Protein AF-A0A957ZJY7-F1 (afdb_monomer)

Structure (mmCIF, N/CA/C/O backbone):
data_AF-A0A957ZJY7-F1
#
_entry.id   AF-A0A957ZJY7-F1
#
loop_
_atom_site.group_PDB
_atom_site.id
_atom_site.type_symbol
_atom_site.label_atom_id
_atom_site.label_alt_id
_atom_site.label_comp_id
_atom_site.label_asym_id
_atom_site.label_entity_id
_atom_site.label_seq_id
_atom_site.pdbx_PDB_ins_code
_atom_site.Cartn_x
_atom_site.Cartn_y
_atom_site.Cartn_z
_atom_site.occupancy
_atom_site.B_iso_or_equiv
_atom_site.auth_seq_id
_atom_site.auth_comp_id
_atom_site.auth_asym_id
_atom_site.auth_atom_id
_atom_site.pdbx_PDB_model_num
ATOM 1 N N . MET A 1 1 ? 11.083 8.588 0.349 1.00 52.12 1 MET A N 1
ATOM 2 C CA . MET A 1 1 ? 10.700 7.673 -0.756 1.00 52.12 1 MET A CA 1
ATOM 3 C C . MET A 1 1 ? 10.928 8.266 -2.155 1.00 52.12 1 MET A C 1
ATOM 5 O O . MET A 1 1 ? 10.787 7.534 -3.123 1.00 52.12 1 MET A O 1
ATOM 9 N N . ASN A 1 2 ? 11.347 9.534 -2.296 1.00 58.94 2 ASN A N 1
ATOM 10 C CA . ASN A 1 2 ? 11.572 10.157 -3.613 1.00 58.94 2 ASN A CA 1
ATOM 11 C C . ASN A 1 2 ? 12.859 9.677 -4.305 1.00 58.94 2 ASN A C 1
ATOM 13 O O . ASN A 1 2 ? 12.901 9.597 -5.527 1.00 58.94 2 ASN A O 1
ATOM 17 N N . ASN A 1 3 ? 13.886 9.302 -3.538 1.00 65.25 3 ASN A N 1
ATOM 18 C CA . ASN A 1 3 ? 15.194 8.937 -4.094 1.00 65.25 3 ASN A CA 1
ATOM 19 C C . ASN A 1 3 ? 15.145 7.660 -4.946 1.00 65.25 3 ASN A C 1
ATOM 21 O O . ASN A 1 3 ? 15.866 7.563 -5.931 1.00 65.25 3 ASN A O 1
ATOM 25 N N . LEU A 1 4 ? 14.269 6.705 -4.608 1.00 64.94 4 LEU A N 1
ATOM 26 C CA . LEU A 1 4 ? 14.131 5.458 -5.366 1.00 64.94 4 LEU A CA 1
ATOM 27 C C . LEU A 1 4 ? 13.482 5.699 -6.736 1.00 64.94 4 LEU A C 1
ATOM 29 O O . LEU A 1 4 ? 13.902 5.116 -7.728 1.00 64.94 4 LEU A O 1
ATOM 33 N N . PHE A 1 5 ? 12.495 6.598 -6.797 1.00 71.81 5 PHE A N 1
ATOM 34 C CA . PHE A 1 5 ? 11.861 6.998 -8.053 1.00 71.81 5 PHE A CA 1
ATOM 35 C C . PHE A 1 5 ? 12.863 7.692 -8.983 1.00 71.81 5 PHE A C 1
ATOM 37 O O . PHE A 1 5 ? 12.951 7.348 -10.157 1.00 71.81 5 PHE A O 1
ATOM 44 N N . TRP A 1 6 ? 13.677 8.607 -8.445 1.00 74.19 6 TRP A N 1
ATOM 45 C CA . TRP A 1 6 ? 14.728 9.274 -9.215 1.00 74.19 6 TRP A CA 1
ATOM 46 C C . TRP A 1 6 ? 15.830 8.315 -9.666 1.00 74.19 6 TRP A C 1
ATOM 48 O O . TRP A 1 6 ? 16.264 8.402 -10.808 1.00 74.19 6 TRP A O 1
ATOM 58 N N . ALA A 1 7 ? 16.234 7.361 -8.823 1.00 71.12 7 ALA A N 1
ATOM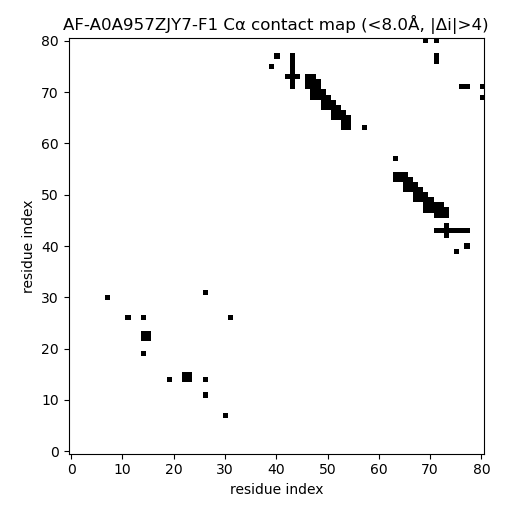 59 C CA . ALA A 1 7 ? 17.186 6.325 -9.212 1.00 71.12 7 ALA A CA 1
ATOM 60 C C . ALA A 1 7 ? 16.643 5.460 -10.360 1.00 71.12 7 ALA A C 1
ATOM 62 O O . ALA A 1 7 ? 17.362 5.221 -11.323 1.00 71.12 7 ALA A O 1
ATOM 63 N N . LEU A 1 8 ? 15.368 5.059 -10.307 1.00 67.94 8 LEU A N 1
ATOM 64 C CA . LEU A 1 8 ? 14.705 4.317 -11.385 1.00 67.94 8 LEU A CA 1
ATOM 65 C C . LEU A 1 8 ? 14.599 5.126 -12.680 1.00 67.94 8 LEU A C 1
ATOM 67 O O . LEU A 1 8 ? 14.826 4.586 -13.760 1.00 67.94 8 LEU A O 1
ATOM 71 N N . LEU A 1 9 ? 14.297 6.420 -12.573 1.00 74.62 9 LEU A N 1
ATOM 72 C CA . LEU A 1 9 ? 14.179 7.318 -13.718 1.00 74.62 9 LEU A CA 1
ATOM 73 C C . LEU A 1 9 ? 15.541 7.583 -14.376 1.00 74.62 9 LEU A C 1
ATOM 75 O O . LEU A 1 9 ? 15.641 7.560 -15.599 1.00 74.62 9 LEU A O 1
ATOM 79 N N . VAL A 1 10 ? 16.600 7.763 -13.583 1.00 76.62 10 VAL A N 1
ATOM 80 C CA . VAL A 1 10 ? 17.979 7.892 -14.081 1.00 76.62 10 VAL A CA 1
ATOM 81 C C . VAL A 1 10 ? 18.454 6.581 -14.704 1.00 76.62 10 VAL A C 1
ATOM 83 O O . VAL A 1 10 ? 19.018 6.606 -15.796 1.00 76.62 10 VAL A O 1
ATOM 86 N N . LEU A 1 11 ? 18.173 5.437 -14.067 1.00 66.69 11 LEU A N 1
ATOM 87 C CA . LEU A 1 11 ? 18.509 4.126 -14.621 1.00 66.69 11 LEU A CA 1
ATOM 88 C C . LEU A 1 11 ? 17.810 3.914 -15.966 1.00 66.69 11 LEU A C 1
ATOM 90 O O . LEU A 1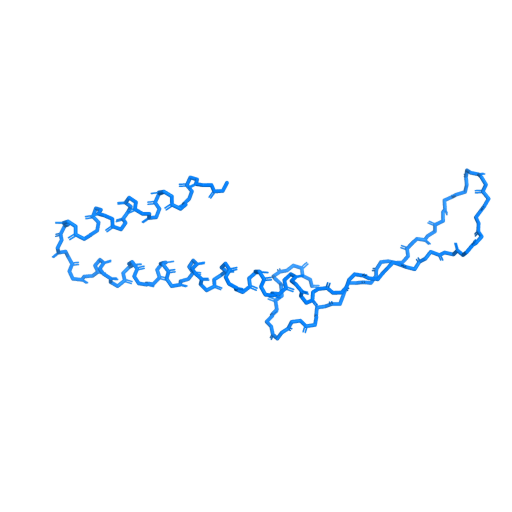 11 ? 18.468 3.458 -16.890 1.00 66.69 11 LEU A O 1
ATOM 94 N N . PHE A 1 12 ? 16.533 4.312 -16.093 1.00 68.62 12 PHE A N 1
ATOM 95 C CA . PHE A 1 12 ? 15.763 4.292 -17.343 1.00 68.62 12 PHE A CA 1
ATOM 96 C C . PHE A 1 12 ? 16.337 5.221 -18.424 1.00 68.62 12 PHE A C 1
ATOM 98 O O . PHE A 1 12 ? 16.384 4.852 -19.598 1.00 68.62 12 PHE A O 1
ATOM 105 N N . LEU A 1 13 ? 16.805 6.411 -18.047 1.00 70.62 13 LEU A N 1
ATOM 106 C CA . LEU A 1 13 ? 17.378 7.359 -19.001 1.00 70.62 13 LEU A CA 1
ATOM 107 C C . LEU A 1 13 ? 18.711 6.851 -19.568 1.00 70.62 13 LEU A C 1
ATOM 109 O O . LEU A 1 13 ? 18.908 6.852 -20.782 1.00 70.62 13 LEU A O 1
ATOM 113 N N . ILE A 1 14 ? 19.601 6.370 -18.690 1.00 67.19 14 ILE A N 1
ATOM 114 C CA . ILE A 1 14 ? 20.878 5.739 -19.067 1.00 67.19 14 ILE A CA 1
ATOM 115 C C . ILE A 1 14 ? 20.597 4.541 -19.970 1.00 67.19 14 ILE A C 1
ATOM 117 O O . ILE A 1 14 ? 21.220 4.359 -21.013 1.00 67.19 14 ILE A O 1
ATOM 121 N N . ALA A 1 15 ? 19.592 3.769 -19.586 1.00 59.22 15 ALA A N 1
ATOM 122 C CA . ALA A 1 15 ? 19.126 2.612 -20.296 1.00 59.22 15 ALA A CA 1
ATOM 123 C C . ALA A 1 15 ? 18.709 2.901 -21.754 1.00 59.22 15 ALA A C 1
ATOM 125 O O . ALA A 1 15 ? 19.182 2.255 -22.692 1.00 59.22 15 ALA A O 1
ATOM 126 N N . ALA A 1 16 ? 17.853 3.906 -21.946 1.00 62.22 16 ALA A N 1
ATOM 127 C CA . ALA A 1 16 ? 17.376 4.326 -23.261 1.00 62.22 16 ALA A CA 1
ATOM 128 C C . ALA A 1 16 ? 18.495 4.931 -24.132 1.00 62.22 16 ALA A C 1
ATOM 130 O O . ALA A 1 16 ? 18.500 4.740 -25.348 1.00 62.22 16 ALA A O 1
ATOM 131 N N . LEU A 1 17 ? 19.461 5.630 -23.523 1.00 62.09 17 LEU A N 1
ATOM 132 C CA . LEU A 1 17 ? 20.597 6.241 -24.224 1.00 62.09 17 LEU A CA 1
ATOM 133 C C . LEU A 1 17 ? 21.604 5.205 -24.747 1.00 62.09 17 LEU A C 1
ATOM 135 O O . LEU A 1 17 ? 22.185 5.406 -25.814 1.00 62.09 17 LEU A O 1
ATOM 139 N N . VAL A 1 18 ? 21.786 4.091 -24.030 1.00 67.44 18 VAL A N 1
ATOM 140 C CA . VAL A 1 18 ? 22.744 3.029 -24.387 1.00 67.44 18 VAL A CA 1
ATOM 141 C C . VAL A 1 18 ? 22.265 2.168 -25.569 1.00 67.44 18 VAL A C 1
ATOM 143 O O . VAL A 1 18 ? 23.080 1.475 -26.171 1.00 67.44 18 VAL A O 1
ATOM 146 N N . ARG A 1 19 ? 20.985 2.255 -25.981 1.00 61.47 19 ARG A N 1
ATOM 147 C CA . ARG A 1 19 ? 20.440 1.545 -27.162 1.00 61.47 19 ARG A CA 1
ATOM 148 C C . ARG A 1 19 ? 20.709 0.026 -27.144 1.00 61.47 19 ARG A C 1
ATOM 150 O O . ARG A 1 19 ? 20.884 -0.599 -28.182 1.00 61.47 19 ARG A O 1
ATOM 157 N N . MET A 1 20 ? 20.740 -0.568 -25.952 1.00 62.25 20 MET A N 1
ATOM 158 C CA . MET A 1 20 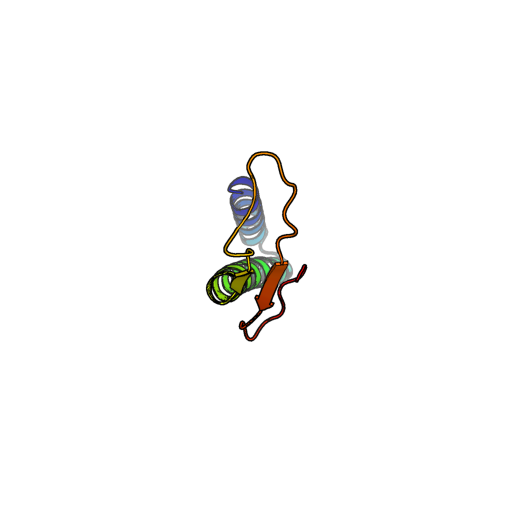? 20.740 -2.021 -25.780 1.00 62.25 20 MET A CA 1
ATOM 159 C C . MET A 1 20 ? 19.290 -2.502 -25.815 1.00 62.25 20 MET A C 1
ATOM 161 O O . MET A 1 20 ? 18.486 -2.083 -24.987 1.00 62.25 20 MET A O 1
ATOM 165 N N . ASP A 1 21 ? 18.936 -3.414 -26.712 1.00 66.88 21 ASP A N 1
ATOM 166 C CA . ASP A 1 21 ? 17.547 -3.883 -26.840 1.00 66.88 21 ASP A CA 1
ATOM 167 C C . ASP A 1 21 ? 17.032 -4.553 -25.549 1.00 66.88 21 ASP A C 1
ATOM 169 O O . ASP A 1 21 ? 15.866 -4.405 -25.180 1.00 66.88 21 ASP A O 1
ATOM 173 N N . TRP A 1 22 ? 17.930 -5.201 -24.790 1.00 68.06 22 TRP A N 1
ATOM 174 C CA . TRP A 1 22 ? 17.670 -5.751 -23.446 1.00 68.06 22 TRP A CA 1
ATOM 175 C C . TRP A 1 22 ? 17.092 -4.701 -22.504 1.00 68.06 22 TRP A C 1
ATOM 177 O O . TRP A 1 22 ? 16.246 -4.962 -21.651 1.00 68.06 22 TRP A O 1
ATOM 187 N N . VAL A 1 23 ? 17.611 -3.492 -22.596 1.00 68.62 23 VAL A N 1
ATOM 188 C CA . VAL A 1 23 ? 17.481 -2.510 -21.544 1.00 68.62 23 VAL A CA 1
ATOM 189 C C . VAL A 1 23 ? 16.060 -1.935 -21.481 1.00 68.62 23 VAL A C 1
ATOM 191 O O . VAL A 1 23 ? 15.565 -1.653 -20.389 1.00 68.62 23 VAL A O 1
ATOM 194 N N . TYR A 1 24 ? 15.341 -1.917 -22.604 1.00 68.62 24 TYR A N 1
ATOM 195 C CA . TYR A 1 24 ? 13.898 -1.677 -22.617 1.00 68.62 24 TYR A CA 1
ATOM 196 C C . TYR A 1 24 ? 13.121 -2.736 -21.818 1.00 68.62 24 TYR A C 1
ATOM 198 O O . TYR A 1 24 ? 12.225 -2.374 -21.058 1.00 68.62 24 TYR A O 1
ATOM 206 N N . TYR A 1 25 ? 13.486 -4.023 -21.902 1.00 73.69 25 TYR A N 1
ATOM 207 C CA . TYR A 1 25 ? 12.857 -5.074 -21.088 1.00 73.69 25 TYR A CA 1
ATOM 208 C C . TYR A 1 25 ? 13.076 -4.844 -19.595 1.00 73.69 25 TYR A C 1
ATOM 210 O O . TYR A 1 25 ? 12.134 -4.967 -18.815 1.00 73.69 25 TYR A O 1
ATOM 218 N N . LEU A 1 26 ? 14.296 -4.471 -19.194 1.00 72.12 26 LEU A N 1
ATOM 219 C CA . LEU A 1 26 ? 14.608 -4.184 -17.793 1.00 72.12 26 LEU A CA 1
ATOM 220 C C . LEU A 1 26 ? 13.741 -3.035 -17.264 1.00 72.12 26 LEU A C 1
ATOM 222 O O . LEU A 1 26 ? 13.201 -3.105 -16.165 1.00 72.12 26 LEU A O 1
ATOM 226 N N . VAL A 1 27 ? 13.563 -1.995 -18.070 1.00 74.25 27 VAL A N 1
ATOM 227 C CA . VAL A 1 27 ? 12.750 -0.832 -17.717 1.00 74.25 27 VAL A CA 1
ATOM 228 C C . VAL A 1 27 ? 11.280 -1.200 -17.614 1.00 74.25 27 VAL A C 1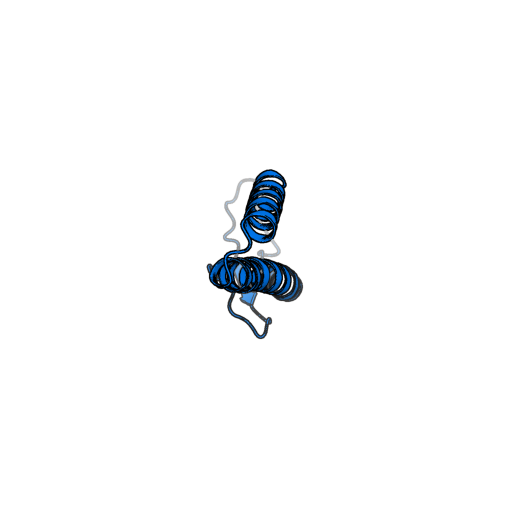
ATOM 230 O O . VAL A 1 27 ? 10.643 -0.835 -16.629 1.00 74.25 27 VAL A O 1
ATOM 233 N N . TYR A 1 28 ? 10.723 -1.896 -18.605 1.00 75.75 28 TYR A N 1
ATOM 234 C CA . TYR A 1 28 ? 9.319 -2.298 -18.562 1.00 75.75 28 TYR A CA 1
ATOM 235 C C . TYR A 1 28 ? 9.045 -3.231 -17.386 1.00 75.75 28 TYR A C 1
ATOM 237 O O . TYR A 1 28 ? 8.022 -3.081 -16.722 1.00 75.75 28 TYR A O 1
ATOM 245 N N . LEU A 1 29 ? 9.970 -4.143 -17.082 1.00 77.56 29 LEU A N 1
ATOM 246 C CA . LEU A 1 29 ? 9.852 -5.047 -15.947 1.00 77.56 29 LEU A CA 1
ATOM 247 C C . LEU A 1 29 ? 9.917 -4.281 -14.622 1.00 77.56 29 LEU A C 1
ATOM 249 O O . LEU A 1 29 ? 9.007 -4.387 -13.806 1.00 77.56 29 LEU A O 1
ATOM 253 N N . VAL A 1 30 ? 10.958 -3.477 -14.410 1.00 75.94 30 VAL A N 1
ATOM 254 C CA . VAL A 1 30 ? 11.154 -2.762 -13.143 1.00 75.94 30 VAL A CA 1
ATOM 255 C C . VAL A 1 30 ? 10.100 -1.669 -12.956 1.00 75.94 30 VAL A C 1
ATOM 257 O O . VAL A 1 30 ? 9.519 -1.550 -11.878 1.00 75.94 30 VAL A O 1
ATOM 260 N N . GLY A 1 31 ? 9.802 -0.902 -14.004 1.00 77.75 31 GLY A N 1
ATOM 261 C CA . GLY A 1 31 ? 8.740 0.099 -14.009 1.00 77.75 31 GLY A CA 1
ATOM 262 C C . GLY A 1 31 ? 7.364 -0.532 -13.813 1.00 77.75 31 GLY A C 1
ATOM 263 O O . GLY A 1 31 ? 6.583 -0.050 -12.996 1.00 77.75 31 GLY A O 1
ATOM 264 N N . GLY A 1 32 ? 7.091 -1.651 -14.485 1.00 79.38 32 GLY A N 1
ATOM 265 C CA . GLY A 1 32 ? 5.864 -2.425 -14.322 1.00 79.38 32 GLY A CA 1
ATOM 266 C C . GLY A 1 32 ? 5.695 -2.930 -12.894 1.00 79.38 32 GLY A C 1
ATOM 267 O O . GLY A 1 32 ? 4.664 -2.673 -12.283 1.00 79.38 32 GLY A O 1
ATOM 268 N N . VAL A 1 33 ? 6.725 -3.557 -12.318 1.00 81.44 33 VAL A N 1
ATOM 269 C CA . VAL A 1 33 ? 6.719 -4.007 -10.917 1.00 81.44 33 VAL A CA 1
ATOM 270 C C . VAL A 1 33 ? 6.542 -2.828 -9.962 1.00 81.44 33 VAL A C 1
ATOM 272 O O . VAL A 1 33 ? 5.783 -2.945 -9.003 1.00 81.44 33 VAL A O 1
ATOM 275 N N . TRP A 1 34 ? 7.180 -1.683 -10.215 1.00 80.69 34 TRP A N 1
ATOM 276 C CA . TRP A 1 34 ? 7.049 -0.495 -9.369 1.00 80.69 34 TRP A CA 1
ATOM 277 C C . TRP A 1 34 ? 5.633 0.090 -9.404 1.00 80.69 34 TRP A C 1
ATOM 279 O O . TRP A 1 34 ? 5.025 0.288 -8.350 1.00 80.69 34 TRP A O 1
ATOM 289 N N . VAL A 1 35 ? 5.078 0.309 -10.602 1.00 83.88 35 VAL A N 1
ATOM 290 C CA . VAL A 1 35 ? 3.706 0.808 -10.787 1.00 83.88 35 VAL A CA 1
ATOM 291 C C . VAL A 1 35 ? 2.703 -0.177 -10.198 1.00 83.88 35 VAL A C 1
ATOM 293 O O . VAL A 1 35 ? 1.819 0.228 -9.445 1.00 83.88 35 VAL A O 1
ATOM 296 N N . PHE A 1 36 ? 2.865 -1.468 -10.489 1.00 83.31 36 PHE A N 1
ATOM 297 C CA . PHE A 1 36 ? 1.987 -2.522 -9.999 1.00 83.31 36 PHE A CA 1
ATOM 298 C C . PHE A 1 36 ? 2.030 -2.623 -8.475 1.00 83.31 36 PHE A C 1
ATOM 300 O O . PHE A 1 36 ? 0.980 -2.627 -7.841 1.00 83.31 36 PHE A O 1
ATOM 307 N N . SER A 1 37 ? 3.221 -2.594 -7.871 1.00 80.50 37 SER A N 1
ATOM 308 C CA . SER A 1 37 ? 3.381 -2.600 -6.412 1.00 80.50 37 SER A CA 1
ATOM 309 C C . SER A 1 37 ? 2.763 -1.358 -5.773 1.00 80.50 37 SER A C 1
ATOM 311 O O . SER A 1 37 ? 2.075 -1.459 -4.760 1.00 80.50 37 SER A O 1
ATOM 313 N N . HIS A 1 38 ? 2.960 -0.173 -6.360 1.00 82.94 38 HIS A N 1
ATOM 314 C CA . HIS A 1 38 ? 2.404 1.062 -5.810 1.00 82.94 38 HIS A CA 1
ATOM 315 C C . HIS A 1 38 ? 0.874 1.098 -5.907 1.00 82.94 38 HIS A C 1
ATOM 317 O O . HIS A 1 38 ? 0.196 1.492 -4.955 1.00 82.9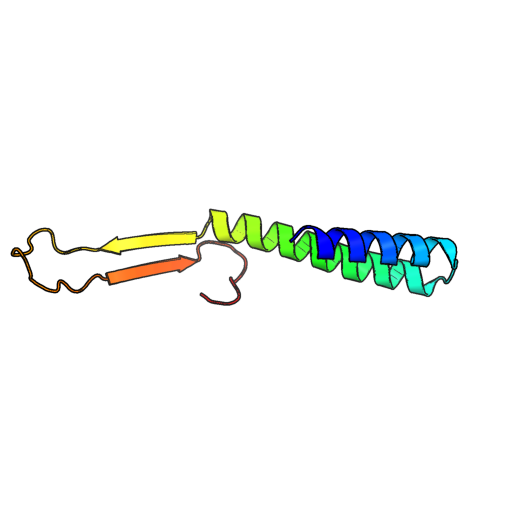4 38 HIS A O 1
ATOM 323 N N . TRP A 1 39 ? 0.328 0.661 -7.043 1.00 83.44 39 TRP A N 1
ATOM 324 C CA . TRP A 1 39 ? -1.111 0.567 -7.257 1.00 83.44 39 TRP A CA 1
ATOM 325 C C . TRP A 1 39 ? -1.754 -0.483 -6.346 1.00 83.44 39 TRP A C 1
ATOM 327 O O . TRP A 1 39 ? -2.763 -0.189 -5.702 1.00 83.44 39 TRP A O 1
ATOM 337 N N . TRP A 1 40 ? -1.126 -1.655 -6.218 1.00 82.44 40 TRP A N 1
ATOM 338 C CA . TRP A 1 40 ? -1.521 -2.707 -5.283 1.00 82.44 40 TRP A CA 1
ATOM 339 C C . TRP A 1 40 ? -1.576 -2.159 -3.862 1.00 82.44 40 TRP A C 1
ATOM 341 O O . TRP A 1 40 ? -2.630 -2.212 -3.239 1.00 82.44 40 TRP A O 1
ATOM 351 N N . ILE A 1 41 ? -0.481 -1.591 -3.348 1.00 82.75 41 ILE A N 1
ATOM 352 C CA . ILE A 1 41 ? -0.410 -1.108 -1.962 1.00 82.75 41 ILE A CA 1
ATOM 353 C C . ILE A 1 41 ? -1.472 -0.036 -1.705 1.00 82.75 41 ILE A C 1
ATOM 355 O O . ILE A 1 41 ? -2.191 -0.119 -0.710 1.00 82.75 41 ILE A O 1
ATOM 359 N N . ARG A 1 42 ? -1.628 0.941 -2.611 1.00 82.81 42 ARG A N 1
ATOM 360 C CA . ARG A 1 42 ? -2.662 1.980 -2.474 1.00 82.81 42 ARG A CA 1
ATOM 361 C C . ARG A 1 42 ? -4.065 1.389 -2.409 1.00 82.81 42 ARG A C 1
ATOM 363 O O . ARG A 1 42 ? -4.860 1.817 -1.575 1.00 82.81 42 ARG A O 1
ATOM 370 N N . ARG A 1 43 ? -4.378 0.429 -3.282 1.00 82.06 43 ARG A N 1
ATOM 371 C CA . ARG A 1 43 ? -5.706 -0.186 -3.321 1.00 82.06 43 ARG A CA 1
ATOM 372 C C . ARG A 1 43 ? -5.936 -1.070 -2.099 1.00 82.06 43 ARG A C 1
ATOM 374 O O . ARG A 1 43 ? -6.983 -0.955 -1.473 1.00 82.06 43 ARG A O 1
ATOM 381 N N . SER A 1 44 ? -4.959 -1.884 -1.714 1.00 82.50 44 SER A N 1
ATOM 382 C CA . SER A 1 44 ? -5.092 -2.789 -0.575 1.00 82.50 44 SER A CA 1
ATOM 383 C C . SER A 1 44 ? -5.194 -2.051 0.759 1.00 82.50 44 SER A C 1
ATOM 385 O O . SER A 1 44 ? -6.041 -2.406 1.573 1.00 82.50 44 SER A O 1
ATOM 387 N N . LEU A 1 45 ? -4.429 -0.972 0.966 1.00 80.94 45 LEU A N 1
ATOM 388 C CA . LEU A 1 45 ? -4.544 -0.142 2.173 1.00 80.94 45 LEU A CA 1
ATOM 389 C C . LEU A 1 45 ? -5.913 0.542 2.288 1.00 80.94 45 LEU A C 1
ATOM 391 O O . LEU A 1 45 ? -6.445 0.651 3.388 1.00 80.94 45 LEU A O 1
ATOM 395 N N . GLY A 1 46 ? -6.511 0.963 1.168 1.00 81.50 46 GLY A N 1
ATOM 396 C CA . GLY A 1 46 ? -7.849 1.563 1.164 1.00 81.50 46 GLY A CA 1
ATOM 397 C C . GLY A 1 46 ? -8.977 0.593 1.543 1.00 81.50 46 GLY A C 1
ATOM 398 O O . GLY A 1 46 ? -10.038 1.031 1.978 1.00 81.50 46 GLY A O 1
ATOM 399 N N . HIS A 1 47 ? -8.752 -0.717 1.409 1.00 81.94 47 HIS A N 1
ATOM 400 C CA . HIS A 1 47 ? -9.715 -1.767 1.764 1.00 81.94 47 HIS A CA 1
ATOM 401 C C . HIS A 1 47 ? -9.387 -2.469 3.091 1.00 81.94 47 HIS A C 1
ATOM 403 O O . HIS A 1 47 ? -10.029 -3.460 3.447 1.00 81.94 47 HIS A O 1
ATOM 409 N N . LEU A 1 48 ? -8.406 -1.961 3.834 1.00 84.62 48 LEU A N 1
ATOM 410 C CA . LEU A 1 48 ? -7.969 -2.536 5.096 1.00 84.62 48 LEU A CA 1
ATOM 411 C C . LEU A 1 48 ? -8.910 -2.071 6.210 1.00 84.62 48 LEU A C 1
ATOM 413 O O . LEU A 1 48 ? -9.004 -0.881 6.516 1.00 84.62 48 LEU A O 1
ATOM 417 N N . ARG A 1 49 ? -9.649 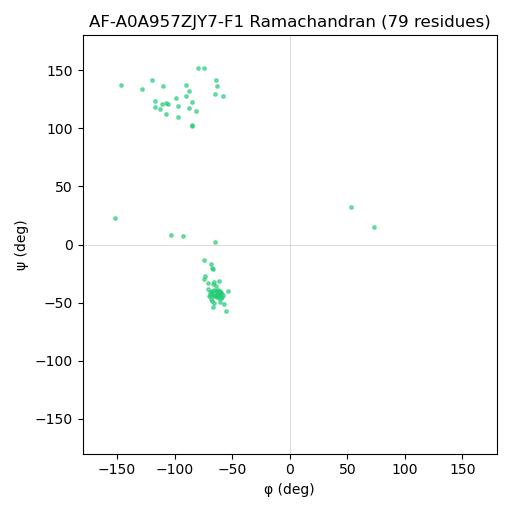-3.009 6.807 1.00 84.12 49 ARG A N 1
ATOM 418 C CA . ARG A 1 49 ? -10.587 -2.701 7.886 1.00 84.12 49 ARG A CA 1
ATOM 419 C C . ARG A 1 49 ? -9.924 -2.976 9.225 1.00 84.12 49 ARG A C 1
ATOM 421 O O . ARG A 1 49 ? -9.740 -4.124 9.615 1.00 84.12 49 ARG A O 1
ATOM 428 N N . VAL A 1 50 ? -9.623 -1.906 9.951 1.00 85.75 50 VAL A N 1
ATOM 429 C CA . VAL A 1 50 ? -9.146 -1.981 11.334 1.00 85.75 50 VAL A CA 1
ATOM 430 C C . VAL A 1 50 ? -10.330 -1.761 12.262 1.00 85.75 50 VAL A C 1
ATOM 432 O O . VAL A 1 50 ? -10.977 -0.717 12.217 1.00 85.75 50 VAL A O 1
ATOM 435 N N . THR A 1 51 ? -10.629 -2.752 13.096 1.00 86.38 51 THR A N 1
ATOM 436 C CA . THR A 1 51 ? -11.666 -2.646 14.125 1.00 86.38 51 THR A CA 1
ATOM 437 C C . THR A 1 51 ? -11.015 -2.786 15.489 1.00 86.38 51 THR A C 1
ATOM 439 O O . THR A 1 51 ? -10.342 -3.777 15.765 1.00 86.38 51 THR A O 1
ATOM 442 N N . ARG A 1 52 ? -11.220 -1.787 16.347 1.00 86.62 52 ARG A N 1
ATOM 443 C CA . ARG A 1 52 ? -10.749 -1.796 17.730 1.00 86.62 52 ARG A CA 1
ATOM 444 C C . ARG A 1 52 ? -11.945 -1.999 18.645 1.00 86.62 52 ARG A C 1
ATOM 446 O O . ARG A 1 52 ? -12.869 -1.193 18.627 1.00 86.62 52 ARG A O 1
ATOM 453 N N . THR A 1 53 ? -11.907 -3.055 19.443 1.00 86.06 53 THR A N 1
ATOM 454 C CA . THR A 1 53 ? -12.917 -3.324 20.467 1.00 86.06 53 THR A CA 1
ATOM 455 C C . THR A 1 53 ? -12.294 -3.015 21.821 1.00 86.06 53 THR A C 1
ATOM 457 O O . THR A 1 53 ? -11.249 -3.562 22.169 1.00 86.06 53 THR A O 1
ATOM 460 N N . ILE A 1 54 ? -12.901 -2.083 22.553 1.00 85.38 54 ILE A N 1
ATOM 461 C CA . ILE A 1 54 ? -12.486 -1.684 23.901 1.00 85.38 54 ILE A CA 1
ATOM 462 C C . ILE A 1 54 ? -13.665 -1.972 24.818 1.00 85.38 54 ILE A C 1
ATOM 464 O O . ILE A 1 54 ? -14.815 -1.763 24.422 1.00 85.38 54 ILE A O 1
ATOM 468 N N . GLN A 1 55 ? -13.394 -2.448 26.029 1.00 82.06 55 GLN A N 1
ATOM 469 C CA . GLN A 1 55 ? -14.451 -2.570 27.020 1.00 82.06 55 GLN A CA 1
ATOM 470 C C . GLN A 1 55 ? -15.015 -1.177 27.361 1.00 82.06 55 GLN A C 1
ATOM 472 O O . GLN A 1 55 ? -14.249 -0.224 27.504 1.00 82.06 55 GLN A O 1
ATOM 477 N N . PRO A 1 56 ? -16.346 -1.036 27.466 1.00 80.38 56 PRO A N 1
ATOM 478 C CA . PRO A 1 56 ? -16.994 0.262 27.663 1.00 80.38 56 PRO A CA 1
ATOM 479 C C . PRO A 1 56 ? -16.720 0.891 29.035 1.00 80.38 56 PRO A C 1
ATOM 481 O O . PRO A 1 56 ? -16.931 2.090 29.201 1.00 80.38 56 PRO A O 1
ATOM 484 N N . TYR A 1 57 ? -16.243 0.107 30.003 1.00 81.94 57 TYR A N 1
ATOM 485 C CA . TYR A 1 57 ? -15.962 0.557 31.360 1.00 81.94 57 TYR A CA 1
ATOM 486 C C . TYR A 1 57 ? -14.545 0.146 31.745 1.00 81.94 57 TYR A C 1
ATOM 488 O O . TYR A 1 57 ? -14.142 -0.990 31.506 1.00 81.94 57 TYR A O 1
ATOM 496 N N . ALA A 1 58 ? -13.806 1.089 32.319 1.00 83.25 58 ALA A N 1
ATOM 497 C CA . ALA A 1 58 ? -12.439 0.917 32.784 1.00 83.25 58 ALA A CA 1
ATOM 498 C C . ALA A 1 58 ? -12.237 1.793 34.018 1.00 83.25 58 ALA A C 1
ATOM 500 O O . ALA A 1 58 ? -12.681 2.947 34.023 1.00 83.25 58 ALA A O 1
ATOM 501 N N . PHE A 1 59 ? -11.575 1.274 35.049 1.00 84.19 59 PHE A N 1
ATOM 502 C CA . PHE A 1 59 ? -11.201 2.093 36.195 1.00 84.19 59 PHE A CA 1
ATOM 503 C C . PHE A 1 59 ? -9.953 2.927 35.891 1.00 84.19 59 PHE A C 1
ATOM 505 O O . PHE A 1 59 ? -9.091 2.563 35.087 1.00 84.19 59 PHE A O 1
ATOM 512 N N . THR A 1 60 ? -9.841 4.083 36.548 1.00 82.38 60 THR A N 1
ATOM 513 C CA . THR A 1 60 ? -8.647 4.926 36.447 1.00 82.38 60 THR A CA 1
ATOM 514 C C . THR A 1 60 ? -7.420 4.123 36.879 1.00 82.38 60 THR A C 1
ATOM 516 O O . THR A 1 60 ? -7.403 3.568 37.975 1.00 82.38 60 THR A O 1
ATOM 519 N N . ASN A 1 61 ? -6.383 4.110 36.033 1.00 87.25 61 ASN A N 1
ATOM 520 C CA . ASN A 1 61 ? -5.122 3.386 36.246 1.00 87.25 61 ASN A CA 1
ATOM 521 C C . ASN A 1 61 ? -5.196 1.850 36.077 1.00 87.25 61 ASN A C 1
ATOM 523 O O . ASN A 1 61 ? -4.267 1.146 36.474 1.00 87.25 61 ASN A O 1
ATOM 527 N N . GLU A 1 62 ? -6.267 1.334 35.469 1.00 84.94 62 GLU A N 1
ATOM 528 C CA . GLU A 1 62 ? -6.411 -0.078 35.103 1.00 84.94 62 GLU A CA 1
ATOM 529 C C . GLU A 1 62 ? -5.876 -0.356 33.686 1.00 84.94 62 GLU A C 1
ATOM 531 O O . GLU A 1 62 ? -6.119 0.404 32.743 1.00 84.94 62 GLU A O 1
ATOM 536 N N . TYR A 1 63 ? -5.154 -1.467 33.515 1.00 83.69 63 TYR A N 1
ATOM 537 C CA . TYR A 1 63 ? -4.714 -1.934 32.200 1.00 83.69 63 TYR A CA 1
ATOM 538 C C . TYR A 1 63 ? -5.819 -2.759 31.544 1.00 83.69 63 TYR A C 1
ATOM 540 O O . TYR A 1 63 ? -6.016 -3.927 31.870 1.00 83.69 63 TYR A O 1
ATOM 548 N N . VAL A 1 64 ? -6.527 -2.152 30.593 1.00 84.69 64 VAL A N 1
ATOM 549 C CA . VAL A 1 64 ? -7.624 -2.815 29.882 1.00 84.69 64 VAL A CA 1
ATOM 550 C C . VAL A 1 64 ? -7.092 -3.528 28.638 1.00 84.69 64 VAL A C 1
ATOM 552 O O . VAL A 1 64 ? -6.442 -2.884 27.805 1.00 84.69 64 VAL A O 1
ATOM 555 N N . PRO A 1 65 ? -7.384 -4.827 28.453 1.00 83.50 65 PRO A N 1
ATOM 556 C CA . PRO A 1 65 ? -7.054 -5.519 27.217 1.00 83.50 65 PRO A CA 1
ATOM 557 C C . PRO A 1 65 ? -7.860 -4.925 26.056 1.00 83.50 65 PRO A C 1
ATOM 559 O O . PRO A 1 65 ? -9.080 -4.771 26.123 1.00 83.50 65 PRO A O 1
ATOM 562 N N . VAL A 1 66 ? -7.160 -4.577 24.979 1.00 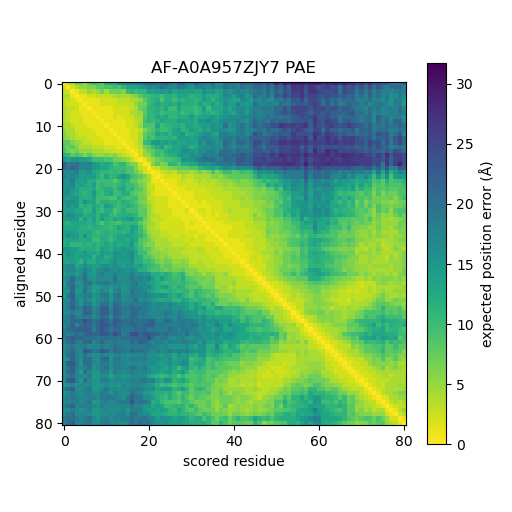86.88 66 VAL A N 1
ATOM 563 C CA . VAL A 1 66 ? -7.753 -4.033 23.755 1.00 86.88 66 VAL A CA 1
ATOM 564 C C . VAL A 1 66 ? -7.613 -5.072 22.658 1.00 86.88 66 VAL A C 1
ATOM 566 O O . VAL A 1 66 ? -6.496 -5.412 22.274 1.00 86.88 66 VAL A O 1
ATOM 569 N N . ASP A 1 67 ? -8.740 -5.503 22.099 1.00 87.25 67 ASP A N 1
ATOM 570 C CA . ASP A 1 67 ? -8.744 -6.368 20.925 1.00 87.25 67 ASP A CA 1
ATOM 571 C C . ASP A 1 67 ? -8.707 -5.522 19.652 1.00 87.25 67 ASP A C 1
ATOM 573 O O . ASP A 1 67 ? -9.630 -4.754 19.351 1.00 87.25 67 ASP A O 1
ATOM 577 N N . VAL A 1 68 ? -7.636 -5.680 18.877 1.00 87.25 68 VAL A N 1
ATOM 578 C CA . VAL A 1 68 ? -7.498 -5.075 17.551 1.00 87.25 68 VAL A CA 1
ATOM 579 C C . VAL A 1 68 ? -7.637 -6.176 16.510 1.00 87.25 68 VAL A C 1
ATOM 581 O O . VAL A 1 68 ? -6.777 -7.043 16.390 1.00 87.25 68 VAL A O 1
ATOM 584 N N . ARG A 1 69 ? -8.725 -6.139 15.739 1.00 87.19 69 ARG A N 1
ATOM 585 C CA . ARG A 1 69 ? -8.923 -7.012 14.579 1.00 87.19 69 ARG A CA 1
ATOM 586 C C . ARG A 1 69 ? -8.569 -6.257 13.310 1.00 87.19 69 ARG A C 1
ATOM 588 O O . ARG A 1 69 ? -9.116 -5.183 13.047 1.00 87.19 69 ARG A O 1
ATOM 595 N N . ILE A 1 70 ? -7.674 -6.842 12.526 1.00 86.75 70 ILE A N 1
ATOM 596 C CA . ILE A 1 70 ? -7.249 -6.322 11.231 1.00 86.75 70 ILE A CA 1
ATOM 597 C C . ILE A 1 70 ? -7.759 -7.295 10.168 1.00 86.75 70 ILE A C 1
ATOM 599 O O . ILE A 1 70 ? -7.393 -8.464 10.173 1.00 86.75 70 ILE A O 1
ATOM 603 N N . ASP A 1 71 ? -8.645 -6.823 9.297 1.00 85.75 71 ASP A N 1
ATOM 6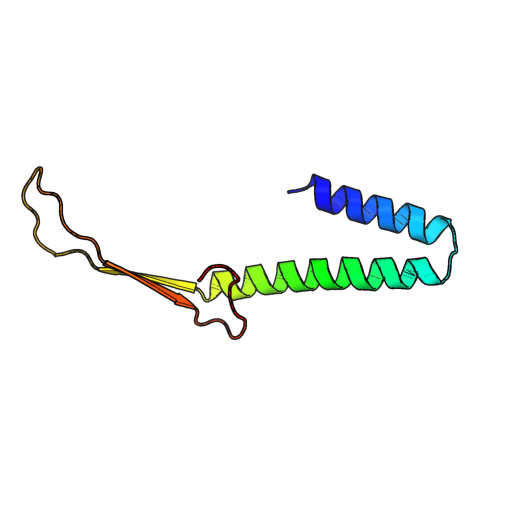04 C CA . ASP A 1 71 ? -9.272 -7.615 8.236 1.00 85.75 71 ASP A CA 1
ATOM 605 C C . ASP A 1 71 ? -8.863 -7.035 6.874 1.00 85.75 71 ASP A C 1
ATOM 607 O O . ASP A 1 71 ? -9.139 -5.866 6.569 1.00 85.75 71 ASP A O 1
ATOM 611 N N . ASN A 1 72 ? -8.170 -7.841 6.063 1.00 85.69 72 ASN A N 1
ATOM 612 C CA . ASN A 1 72 ? -7.836 -7.479 4.691 1.00 85.69 72 ASN A CA 1
ATOM 613 C C . ASN A 1 72 ? -8.994 -7.841 3.758 1.00 85.69 72 ASN A C 1
ATOM 615 O O . ASN A 1 72 ? -9.128 -8.986 3.333 1.00 85.69 72 ASN A O 1
ATOM 619 N N . ARG A 1 73 ? -9.785 -6.837 3.371 1.00 83.25 73 ARG A N 1
ATOM 620 C CA . ARG A 1 73 ? -10.874 -7.004 2.395 1.00 83.25 73 ARG A CA 1
ATOM 621 C C . ARG A 1 73 ? -10.463 -6.706 0.959 1.00 83.25 73 ARG A C 1
ATOM 623 O O . ARG A 1 73 ? -11.320 -6.630 0.078 1.00 83.25 73 ARG A O 1
ATOM 630 N N . ALA A 1 74 ? -9.178 -6.479 0.711 1.00 81.75 74 ALA A N 1
ATOM 631 C CA . ALA A 1 74 ? -8.676 -6.315 -0.638 1.00 81.75 74 ALA A CA 1
ATOM 632 C C . ALA A 1 74 ? -8.621 -7.667 -1.353 1.00 81.75 74 ALA A C 1
ATOM 634 O O . ALA A 1 74 ? -8.404 -8.710 -0.746 1.00 81.75 74 ALA A O 1
ATOM 635 N N . TRP A 1 75 ? -8.752 -7.635 -2.678 1.00 79.75 75 TRP A N 1
ATOM 636 C CA . TRP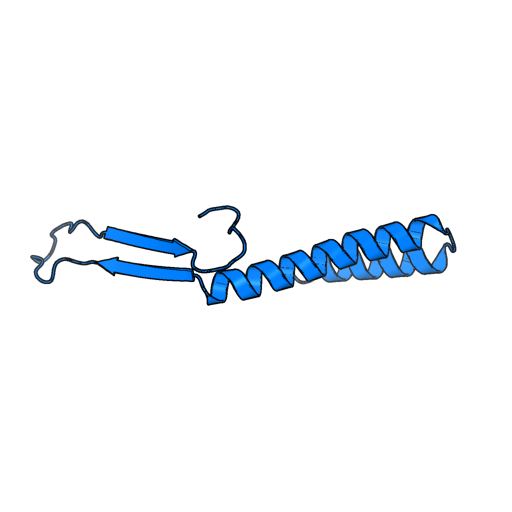 A 1 75 ? -8.605 -8.837 -3.502 1.00 79.75 75 TRP A CA 1
ATOM 637 C C . TRP A 1 75 ? -7.165 -9.374 -3.521 1.00 79.75 75 TRP A C 1
ATOM 639 O O . TRP A 1 75 ? -6.924 -10.532 -3.839 1.00 79.75 75 TRP A O 1
ATOM 649 N N . LEU A 1 76 ? -6.205 -8.514 -3.181 1.00 79.75 76 LEU A N 1
ATOM 650 C CA . LEU A 1 76 ? -4.782 -8.800 -3.205 1.00 79.75 76 LEU A CA 1
ATOM 651 C C . LEU A 1 76 ? -4.226 -8.877 -1.770 1.00 79.75 76 LEU A C 1
ATOM 653 O O . LEU A 1 76 ? -4.542 -8.000 -0.954 1.00 79.75 76 LEU A O 1
ATOM 657 N N . PRO A 1 77 ? -3.375 -9.872 -1.451 1.00 77.88 77 PRO A N 1
ATOM 658 C CA . PRO A 1 77 ? -2.816 -10.021 -0.113 1.00 77.88 77 PRO A CA 1
ATOM 659 C C . PRO A 1 77 ? -1.916 -8.833 0.250 1.00 77.88 77 PRO A C 1
ATOM 661 O O . PRO A 1 77 ? -1.181 -8.302 -0.583 1.00 77.88 77 PRO A O 1
ATOM 664 N N . LEU A 1 78 ? -1.976 -8.385 1.500 1.00 81.81 78 LEU A N 1
ATOM 665 C CA . LEU A 1 78 ? -0.979 -7.470 2.047 1.00 81.81 78 LEU A CA 1
ATOM 666 C C . LEU A 1 78 ? 0.159 -8.307 2.612 1.00 81.81 78 LEU A C 1
ATOM 668 O O . LEU A 1 78 ? -0.084 -9.252 3.347 1.00 81.81 78 LEU A O 1
ATOM 672 N N . ALA A 1 79 ? 1.397 -7.951 2.283 1.00 71.00 79 ALA A N 1
ATOM 673 C CA . ALA A 1 79 ? 2.563 -8.784 2.575 1.00 71.00 79 ALA A CA 1
ATOM 674 C C . ALA A 1 79 ? 2.876 -8.988 4.080 1.00 71.00 79 ALA A C 1
ATOM 676 O O . ALA A 1 79 ? 3.877 -9.619 4.391 1.00 71.00 79 ALA A O 1
ATOM 677 N N . TRP A 1 80 ? 2.070 -8.450 5.002 1.00 67.69 80 TRP A N 1
ATOM 678 C CA . TRP A 1 80 ? 2.335 -8.416 6.449 1.00 67.69 80 TRP A CA 1
ATOM 679 C C . TRP A 1 80 ? 1.046 -8.394 7.299 1.00 67.69 80 TRP A C 1
ATOM 681 O O . TRP A 1 80 ? 1.062 -7.906 8.428 1.00 67.69 80 TRP A O 1
ATOM 691 N N . LEU A 1 81 ? -0.076 -8.860 6.739 1.00 68.94 81 LEU A N 1
ATOM 692 C CA . LEU A 1 81 ? -1.367 -9.020 7.420 1.00 68.94 81 LEU A CA 1
ATOM 693 C C . LEU A 1 81 ? -1.717 -10.506 7.448 1.00 68.94 81 LEU A C 1
ATOM 695 O O . LEU A 1 81 ? -2.107 -10.982 8.532 1.00 68.94 81 LEU A O 1
#

pLDDT: mean 77.2, std 8.43, range [52.12, 87.25]

Secondary structure (DSSP, 8-state):
-HHHHHHHHHHHHHHHHHT-HHHHHHHHHHHHHHHHHHHHHHHHHHTEEEEEE--S---TT-----EEEEEE-SSS--TT-

Nearest PDB structures (foldseek):
  4x8w-assembly1_D  TM=4.423E-01  e=3.725E+00  Drosophila melanogaster
  8ovb-assembly1_A  TM=6.104E-01  e=7.760E+00  Homo sapiens
  7ane-assembly1_Ap  TM=3.738E-01  e=9.479E+00  Leishmania major

Solvent-accessible surface area (backbone atoms only — not comparable to full-atom values): 5010 Å² total; per-residue (Å²): 124,66,67,61,56,51,50,52,50,50,51,43,51,54,31,65,72,67,70,45,79,66,37,56,55,53,40,54,51,53,50,46,51,49,53,50,51,53,52,48,50,57,53,29,60,75,38,48,45,77,46,77,50,67,70,96,72,78,62,90,96,57,91,74,80,68,51,73,48,79,44,80,70,33,97,55,87,63,100,86,118

Foldseek 3Di:
DVVVVVVLVVQLVVLVVVPDPVSVVVNCVVVVCVVVVVVLVVQQVVQKDWDKDWDPDDDVPDDTDIDIDIDGPDPDDDPPD

Sequence (81 aa):
MNNLFWALLVLFLIAALVRMDWVYYLVYLVGGVWVFSHWWIRRSLGHLRVTRTIQPYAFTNEYVPVDVRIDNRAWLPLAWL

Mean predicted aligned error: 11.14 Å

Radius of gyration: 21.78 Å; Cα contacts (8 Å, |Δi|>4): 58; chains: 1; bounding box: 40×20×64 Å